Protein 4YTK (pdb70)

GO terms:
  GO:0070990 snRNP binding (F, IDA)
  GO:0033553 rDNA heterochromatin (C, IDA)
  GO:0000785 chromatin (C, IDA)
  GO:0005634 nucleus (C, IDA)
  GO:0000993 RNA polymerase II complex binding (F, IDA)
  GO:0001042 RNA polymerase I core binding (F, IDA)
  GO:0001179 RNA polymerase I general transcription initiation factor binding (F, IDA)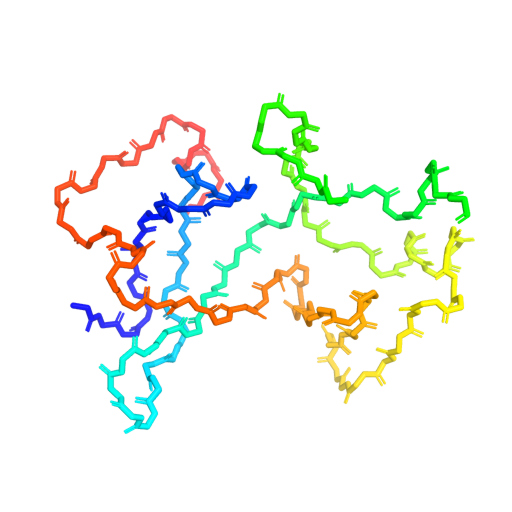
  GO:0003677 DNA binding (F, IDA)
  GO:0003727 single-stranded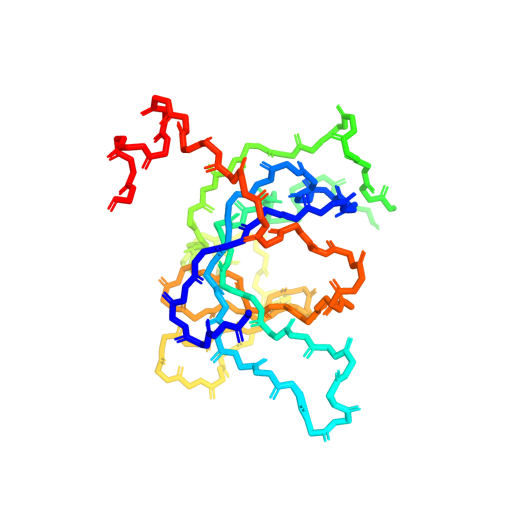 RNA binding (F, IDA)
  GO:0030619 U1 snRNA binding (F, IDA)
  GO:0030620 U2 snRNA binding (F, IDA)
  GO:0030621 U4 snRNA binding (F, IDA)
  GO:0030623 U5 snRNA binding (F, IDA)
  GO:0017070 U6 snRNA binding (F, IDA)
  GO:0010508 positive regulation of autophagy (P, IDA)
  GO:0042393 histone binding (F, IDA)
  GO:0044877 protein-containing complex binding (F, IDA)
  GO:0032968 positive regulation of transcription elongation by RNA polymerase II (P, IDA)
  GO:0006338 chromatin remodeling (P, IDA)
  GO:0000245 spliceosomal complex assembly (P, IDA)

Secondary structure (DSSP, 8-state):
--TT-EEEE-SSTTTT-EEEEEEE-TTSSEEEEEE-----TTTT-----GGGPPPP----HHHHHHHHGGGEEEEETTEEEETTEEEETTEEEEEEEGGGEE-SS----HHHHHH-

Nearest PDB structures (foldseek):
  4ytk-assembly1_A  TM=1.009E+00  e=1.361E-23  Saccharomyces cerevisiae S288C
  5xon-assembly1_W  TM=9.912E-01  e=1.972E-14  Komagataella phaffii GS115
  7xn7-assembly1_W  TM=9.409E-01  e=2.805E-11  Komagataella phaffii
  8p4f-assembly1_Z  TM=8.387E-01  e=6.048E-09  Homo sapiens
  8p4c-assembly1_Z  TM=7.667E-01  e=2.674E-08  Homo sapiens

B-factor: mean 15.87, std 7.78, range [6.7, 47.3]

Sequence (116 aa):
LEEGSYVRIKRGIYKGDLAMMVDQISSENNNLEVMLKIVPRLDYGKFDERPTFAHRAPPQLFNPTMALRLDQANLYKRDDRHFTYKNEDYIDGYLYKSFRIQHVETKNIIQPTVEELARF

Foldseek 3Di:
DDAQDWWAFCDFLRHRPIWGFHDQDPVNFKTWTWGQDFDDLCVPPVRDGNVRTHDGHFDDVVVNCVRPVVQWDDDDVQWIQGVNFIHRVRITTDMDTPVRIGDPDDDQDPVRVVPD

InterPro domains:
  IPR005100 NGN do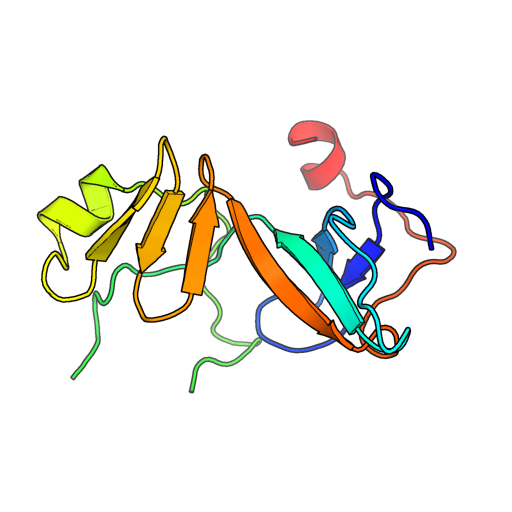main [PF03439] (287-371)
  IPR005824 KOW [SM00739] (381-408)
  IPR005824 KOW [SM00739] (533-560)
  IPR005824 KOW [SM00739] (583-610)
  IPR005824 KOW [SM00739] (798-825)
  IPR006645 NusG-like, N-terminal [SM00738] (284-375)
  IPR008991 Translation protein SH3-like domain superfamily [SSF50104] (521-583)
  IPR008991 Translation protein SH3-like domain superfamily [SSF50104] (574-634)
  IPR014722 Large ribosomal subunit protein uL2, domain 2 [G3DSA:2.30.30.30] (534-583)
  IPR014722 Large ribosomal subunit protein uL2, domain 2 [G3DSA:2.30.30.30] (584-632)
  IPR014722 Large ribosomal subunit protein uL2, domain 2 [G3DSA:2.30.30.30] (787-850)
  IPR017071 Transcription elongation factor Spt5, eukaryote [PIRSF036945] (28-1062)
  IPR022581 Spt5 transcription elongation factor, N-terminal [PF11942] (180-280)
  IPR024945 Spt5 C-terminal domain [SM01104] (902-1033)
  IPR036735 NusG, N-terminal domain superfamily [G3DSA:3.30.70.940] (266-373)
  IPR039385 NGN domain, eukaryotic [cd09888] (287-373)
  IPR039659 Transcription elongation factor SPT5 [PTHR11125] (122-1061)
  IPR041973 Spt5, KOW domain repeat 1 [PF23042] (382-508)
  IPR041973 Spt5, KOW domain repeat 1 [cd06081] (385-422)
  IPR041975 Spt5, KOW domain repeat 2 [PF23284] (536-582)

Structure (mmCIF, N/CA/C/O backbone):
data_4YTK
#
_entry.id   4YTK
#
_cell.length_a   42.693
_cell.length_b   44.394
_cell.length_c   64.071
_cell.angle_alpha   90.00
_cell.angle_beta   90.00
_cell.angle_gamma   90.00
#
_symmetry.space_group_name_H-M   'P 21 21 21'
#
loop_
_entity.id
_entity.type
_entity.pdbx_description
1 polymer 'Transcription elongation factor SPT5'
2 water water
#
loop_
_atom_site.group_PDB
_atom_site.id
_atom_site.type_symbol
_atom_site.label_atom_id
_atom_site.label_alt_id
_atom_site.label_comp_id
_atom_site.label_asym_id
_atom_site.label_entity_id
_atom_site.label_seq_id
_atom_site.pdbx_PDB_ins_code
_atom_site.Cartn_x
_atom_site.Cartn_y
_atom_site.Cartn_z
_atom_site.occupancy
_atom_site.B_iso_or_equiv
_atom_site.auth_seq_id
_atom_site.auth_comp_id
_atom_site.auth_asym_id
_atom_site.auth_atom_id
_atom_site.pdbx_PDB_model_num
ATOM 1 N N . LEU A 1 1 ? 8.724 10.351 -9.349 1.00 25.72 382 LEU A N 1
ATOM 2 C CA . LEU A 1 1 ? 8.592 10.372 -7.906 1.00 24.39 382 LEU A CA 1
ATOM 3 C C . LEU A 1 1 ? 9.797 9.659 -7.311 1.00 23.37 382 LEU A C 1
ATOM 4 O O . LEU A 1 1 ? 9.959 8.450 -7.462 1.00 24.08 382 LEU A O 1
ATOM 9 N N . GLU A 1 2 ? 10.660 10.416 -6.650 1.00 21.68 383 GLU A N 1
ATOM 10 C CA . GLU A 1 2 ? 11.855 9.829 -6.068 1.00 19.68 383 GLU A CA 1
ATOM 11 C C . GLU A 1 2 ? 12.047 10.367 -4.675 1.00 15.31 383 GLU A C 1
ATOM 12 O O . GLU A 1 2 ? 11.782 11.524 -4.392 1.00 13.93 383 GLU A O 1
ATOM 14 N N . GLU A 1 3 ? 12.516 9.496 -3.803 1.00 14.34 384 GLU A N 1
ATOM 15 C CA . GLU A 1 3 ? 12.787 9.881 -2.443 1.00 13.58 384 GLU A CA 1
ATOM 16 C C . GLU A 1 3 ? 13.855 10.995 -2.395 1.00 12.67 384 GLU A C 1
ATOM 17 O O . GLU A 1 3 ? 14.885 10.922 -3.066 1.00 15.05 384 GLU A O 1
ATOM 23 N N . GLY A 1 4 ? 13.573 12.039 -1.631 1.00 11.25 385 GLY A N 1
ATOM 24 C CA . GLY A 1 4 ? 14.434 13.197 -1.535 1.00 11.70 385 GLY A CA 1
ATOM 25 C C . GLY A 1 4 ? 14.001 14.369 -2.394 1.00 12.15 385 GLY A C 1
ATOM 26 O O . GLY A 1 4 ? 14.481 15.484 -2.196 1.00 13.74 385 GLY A O 1
ATOM 27 N N . SER A 1 5 ? 13.097 14.123 -3.343 1.00 12.08 386 SER A N 1
ATOM 28 C CA . SER A 1 5 ? 12.594 15.164 -4.234 1.00 12.66 386 SER A CA 1
ATOM 29 C C . SER A 1 5 ? 11.397 15.870 -3.617 1.00 11.33 386 SER A C 1
ATOM 30 O O . SER A 1 5 ? 10.820 15.399 -2.644 1.00 11.29 386 SER A O 1
ATOM 33 N N . TYR A 1 6 ? 11.031 17.001 -4.200 1.00 11.73 387 TYR A N 1
ATOM 34 C CA . TYR A 1 6 ? 9.876 17.766 -3.758 1.00 12.14 387 TYR A CA 1
ATOM 35 C C . TYR A 1 6 ? 8.636 17.480 -4.584 1.00 11.69 387 TYR A C 1
ATOM 36 O O . TYR A 1 6 ? 8.706 17.243 -5.796 1.00 13.36 387 TYR A O 1
ATOM 45 N N . VAL A 1 7 ? 7.496 17.526 -3.912 1.00 9.79 388 VAL A N 1
ATOM 46 C CA . VAL A 1 7 ? 6.199 17.422 -4.549 1.00 8.90 388 VAL A CA 1
ATOM 47 C C . VAL A 1 7 ? 5.301 18.491 -3.907 1.00 7.77 388 VAL A C 1
ATOM 48 O O . VAL A 1 7 ? 5.667 19.093 -2.886 1.00 8.50 388 VAL A O 1
ATOM 52 N N . ARG A 1 8 ? 4.143 18.739 -4.513 1.00 7.71 389 ARG A N 1
ATOM 53 C CA . ARG A 1 8 ? 3.137 19.616 -3.910 1.00 8.67 389 ARG A CA 1
ATOM 54 C C . ARG A 1 8 ? 1.912 18.791 -3.509 1.00 8.70 389 ARG A C 1
ATOM 55 O O . ARG A 1 8 ? 1.404 17.998 -4.294 1.00 11.33 389 ARG A O 1
ATOM 63 N N . ILE A 1 9 ? 1.447 18.990 -2.278 1.00 8.04 390 ILE A N 1
ATOM 64 C CA . ILE A 1 9 ? 0.291 18.249 -1.760 1.00 7.84 390 ILE A CA 1
ATOM 65 C C . ILE A 1 9 ? -0.999 18.788 -2.385 1.00 8.40 390 ILE A C 1
ATOM 66 O O . ILE A 1 9 ? -1.144 20.006 -2.564 1.00 9.01 390 ILE A O 1
ATOM 71 N N . LYS A 1 10 ? -1.913 17.875 -2.723 1.00 9.27 391 LYS A N 1
ATOM 72 C CA . LYS A 1 10 ? -3.144 18.222 -3.431 1.00 9.99 391 LYS A CA 1
ATOM 73 C C . LYS A 1 10 ? -4.425 18.179 -2.584 1.00 9.74 391 LYS A C 1
ATOM 74 O O . LYS A 1 10 ? -5.501 18.521 -3.087 1.00 9.72 391 LYS A O 1
ATOM 80 N N . ARG A 1 11 ? -4.338 17.751 -1.324 1.00 9.71 392 ARG A N 1
ATO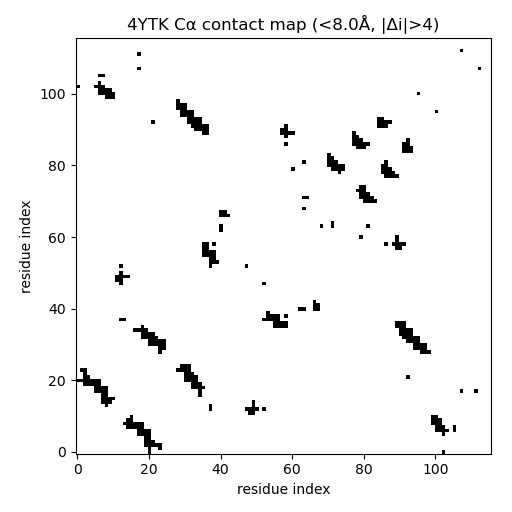M 81 C CA . ARG A 1 11 ? -5.525 17.558 -0.475 1.00 10.04 392 ARG A CA 1
ATOM 82 C C . ARG A 1 11 ? -5.263 17.969 0.968 1.00 10.39 392 ARG A C 1
ATOM 83 O O . ARG A 1 11 ? -4.137 17.870 1.450 1.00 10.95 392 ARG A O 1
ATOM 91 N N . GLY A 1 12 ? -6.315 18.373 1.675 1.00 11.58 393 GLY A N 1
ATOM 92 C CA . GLY A 1 12 ? -6.229 18.565 3.115 1.00 12.10 393 GLY A CA 1
ATOM 93 C C . GLY A 1 12 ? -5.694 19.922 3.524 1.00 11.62 393 GLY A C 1
ATOM 94 O O . GLY A 1 12 ? -5.556 20.815 2.698 1.00 11.43 393 GLY A O 1
ATOM 95 N N . ILE A 1 13 ? -5.397 20.093 4.808 1.00 11.55 394 ILE A N 1
ATOM 96 C CA . ILE A 1 13 ? -4.892 21.381 5.266 1.00 11.94 394 ILE A CA 1
ATOM 97 C C . ILE A 1 13 ? -3.544 21.719 4.661 1.00 10.36 394 ILE A C 1
ATOM 98 O O . ILE A 1 13 ? -3.147 22.874 4.659 1.00 11.49 394 ILE A O 1
ATOM 103 N N . TYR A 1 14 ? -2.839 20.709 4.152 1.00 8.63 395 TYR A N 1
ATOM 104 C CA . TYR A 1 14 ? -1.527 20.955 3.553 1.00 7.96 395 TYR A CA 1
ATOM 105 C C . TYR A 1 14 ? -1.621 21.134 2.036 1.00 7.45 395 TYR A C 1
ATOM 106 O O . TYR A 1 14 ? -0.611 21.192 1.351 1.00 7.94 395 TYR A O 1
ATOM 115 N N . LYS A 1 15 ? -2.843 21.242 1.521 1.00 7.98 396 LYS A N 1
ATOM 116 C CA . LYS A 1 15 ? -3.037 21.442 0.089 1.00 8.30 396 LYS A CA 1
ATOM 117 C C . LYS A 1 15 ? -2.257 22.651 -0.407 1.00 8.64 396 LYS A C 1
ATOM 118 O O . LYS A 1 15 ? -2.341 23.742 0.169 1.00 9.59 396 LYS A O 1
ATOM 124 N N . GLY A 1 16 ? -1.494 22.446 -1.476 1.00 9.00 397 GLY A N 1
ATOM 125 C CA . GLY A 1 16 ? -0.679 23.502 -2.039 1.00 9.76 397 GLY A CA 1
ATOM 126 C C . GLY A 1 16 ? 0.710 23.608 -1.445 1.00 9.57 397 GLY A C 1
ATOM 127 O O . GLY A 1 16 ? 1.549 24.316 -1.999 1.00 10.95 397 GLY A O 1
ATOM 128 N N . ASP A 1 17 ? 0.968 22.923 -0.333 1.00 8.32 398 ASP A N 1
ATOM 129 C CA . ASP A 1 17 ? 2.266 23.039 0.319 1.00 7.95 398 ASP A CA 1
ATOM 130 C C . ASP A 1 17 ? 3.304 22.141 -0.346 1.00 7.77 398 ASP A C 1
ATOM 131 O O . ASP A 1 17 ? 2.999 21.043 -0.821 1.00 8.37 398 ASP A O 1
ATOM 136 N N . LEU A 1 18 ? 4.544 22.628 -0.347 1.00 7.90 399 LEU A N 1
ATOM 137 C CA . LEU A 1 18 ? 5.672 21.867 -0.848 1.00 8.36 399 LEU A CA 1
ATOM 138 C C . LEU A 1 18 ? 6.084 20.851 0.213 1.00 9.43 399 LEU A C 1
ATOM 139 O O . LEU A 1 18 ? 6.084 21.143 1.411 1.00 14.20 399 LEU A O 1
ATOM 144 N N . ALA A 1 19 ? 6.421 19.645 -0.218 1.00 7.84 400 ALA A N 1
ATOM 145 C CA . ALA A 1 19 ? 6.821 18.617 0.745 1.00 8.85 400 ALA A CA 1
ATOM 146 C C . ALA A 1 19 ? 7.932 17.784 0.146 1.00 8.40 400 ALA A C 1
ATOM 147 O O . ALA A 1 19 ? 7.981 17.598 -1.065 1.00 10.50 400 ALA A O 1
ATOM 149 N N . MET A 1 20 ? 8.824 17.299 0.998 1.00 8.44 401 MET A N 1
ATOM 150 C CA A MET A 1 20 ? 9.852 16.307 0.519 0.28 8.40 401 MET A CA 1
ATOM 151 C CA B MET A 1 20 ? 9.843 16.304 0.504 0.72 8.15 401 MET A CA 1
ATOM 152 C C . MET A 1 20 ? 9.348 14.879 0.585 1.00 7.91 401 MET A C 1
ATOM 153 O O . MET A 1 20 ? 8.820 14.431 1.602 1.00 8.40 401 MET A O 1
ATOM 162 N N . VAL A 1 21 ? 9.572 14.134 -0.495 1.00 8.10 402 VAL A N 1
ATOM 163 C CA . VAL A 1 21 ? 9.255 12.706 -0.473 1.00 8.59 402 VAL A CA 1
ATOM 164 C C . VAL A 1 21 ? 10.246 11.960 0.407 1.00 8.29 402 VAL A C 1
ATOM 165 O O . VAL A 1 21 ? 11.429 11.870 0.069 1.00 11.04 402 VAL A O 1
ATOM 169 N N . ASP A 1 22 ? 9.768 11.425 1.533 1.00 7.75 403 ASP A N 1
ATOM 170 C CA . ASP A 1 22 ? 10.650 10.668 2.418 1.00 8.05 403 ASP A CA 1
ATOM 171 C C . ASP A 1 22 ? 10.747 9.192 2.045 1.00 8.00 403 ASP A C 1
ATOM 172 O O . ASP A 1 22 ? 11.843 8.627 2.047 1.00 9.31 403 ASP A O 1
ATOM 177 N N . GLN A 1 23 ? 9.616 8.560 1.752 1.00 8.79 404 GLN A N 1
ATOM 178 C CA . GLN A 1 23 ? 9.610 7.127 1.541 1.00 9.85 404 GLN A CA 1
ATOM 179 C C . GLN A 1 23 ? 8.406 6.706 0.733 1.00 10.14 404 GLN A C 1
ATOM 180 O O . GLN A 1 23 ? 7.268 6.986 1.103 1.00 11.87 404 GLN A O 1
ATOM 186 N N . ILE A 1 24 ? 8.650 5.994 -0.357 1.00 10.14 405 ILE A N 1
ATOM 187 C CA . ILE A 1 24 ? 7.579 5.412 -1.135 1.00 11.06 405 ILE A CA 1
ATOM 188 C C . ILE A 1 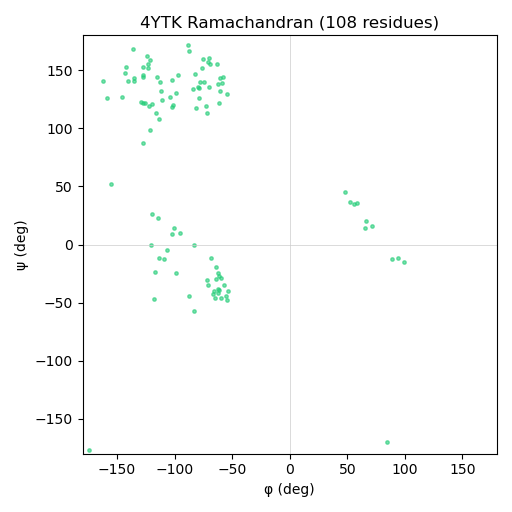24 ? 7.183 4.099 -0.472 1.00 11.75 405 ILE A C 1
ATOM 189 O O . ILE A 1 24 ? 8.042 3.290 -0.129 1.00 13.96 405 ILE A O 1
ATOM 194 N N A SER A 1 25 ? 5.884 3.908 -0.272 0.67 11.40 406 SER A N 1
ATOM 195 N N B SER A 1 25 ? 5.896 3.860 -0.258 0.33 12.45 406 SER A N 1
ATOM 196 C CA A SER A 1 25 ? 5.353 2.776 0.482 0.67 13.59 406 SER A CA 1
ATOM 197 C CA B SER A 1 25 ? 5.511 2.706 0.530 0.33 14.11 406 SER A CA 1
ATOM 198 C C A SER A 1 25 ? 5.568 1.447 -0.218 0.67 14.27 406 SER A C 1
ATOM 199 C C B SER A 1 25 ? 5.807 1.426 -0.188 0.33 15.52 406 SER A C 1
ATOM 200 O O A SER A 1 25 ? 5.737 1.400 -1.440 0.67 12.26 406 SER A O 1
ATOM 201 O O B SER A 1 25 ? 5.765 1.391 -1.413 0.33 15.17 406 SER A O 1
ATOM 206 N N . GLU A 1 26 ? 5.531 0.375 0.575 1.00 17.02 407 GLU A N 1
ATOM 207 C CA . GLU A 1 26 ? 5.689 -0.992 0.090 1.00 17.26 407 GLU A CA 1
ATOM 208 C C . GLU A 1 26 ? 4.618 -1.342 -0.934 1.00 15.59 407 GLU A C 1
ATOM 209 O O . GLU A 1 26 ? 4.866 -2.103 -1.884 1.00 15.52 407 GLU A O 1
ATOM 211 N N . ASN A 1 27 ? 3.419 -0.800 -0.735 1.00 15.21 408 ASN A N 1
ATOM 212 C CA . ASN A 1 27 ? 2.312 -1.110 -1.631 1.00 15.64 408 ASN A CA 1
ATOM 213 C C . ASN A 1 27 ? 2.307 -0.256 -2.885 1.00 15.48 408 ASN A C 1
ATOM 214 O O . ASN A 1 27 ? 1.439 -0.406 -3.739 1.00 17.46 408 ASN A O 1
ATOM 219 N N . ASN A 1 28 ? 3.292 0.639 -2.955 1.00 13.99 409 ASN A N 1
ATOM 220 C CA A ASN A 1 28 ? 3.549 1.477 -4.124 0.66 16.20 409 ASN A CA 1
ATOM 221 C CA B ASN A 1 28 ? 3.649 1.477 -4.124 0.34 16.29 409 ASN A CA 1
ATOM 222 C C . ASN A 1 28 ? 2.440 2.520 -4.398 1.00 16.73 409 ASN A C 1
ATOM 223 O O . ASN A 1 28 ? 2.436 3.129 -5.470 1.00 19.04 409 ASN A O 1
ATOM 232 N N . LEU A 1 29 ? 1.524 2.730 -3.435 1.00 15.13 410 LEU A N 1
ATOM 233 C CA . LEU A 1 29 ? 0.420 3.659 -3.618 1.00 15.93 410 LEU A CA 1
ATOM 234 C C . LEU A 1 29 ? 0.486 4.876 -2.704 1.00 15.13 410 LEU A C 1
ATOM 235 O O . LEU A 1 29 ? -0.276 5.823 -2.890 1.00 15.43 410 LEU A O 1
ATOM 240 N N . GLU A 1 30 ? 1.370 4.827 -1.707 1.00 15.21 411 GLU A N 1
ATOM 241 C CA . GLU A 1 30 ? 1.490 5.907 -0.724 1.00 14.92 411 GLU A CA 1
ATOM 242 C C . GLU A 1 30 ? 2.902 6.439 -0.680 1.00 13.14 411 GLU A C 1
ATOM 243 O O . GLU A 1 30 ? 3.877 5.773 -1.072 1.00 13.58 411 GLU A O 1
ATOM 249 N N . VAL A 1 31 ? 3.025 7.583 -0.129 1.00 12.37 412 VAL A N 1
ATOM 250 C CA . VAL A 1 31 ? 4.301 8.226 0.043 1.00 11.54 412 VAL A CA 1
ATOM 251 C C . VAL A 1 31 ? 4.280 9.000 1.341 1.00 8.50 412 VAL A C 1
ATOM 252 O O . VAL A 1 31 ? 3.340 9.748 1.615 1.00 8.32 412 VAL A O 1
ATOM 256 N N . MET A 1 32 ? 5.329 8.690 2.148 1.00 7.59 413 MET A N 1
ATOM 257 C CA . MET A 1 32 ? 5.539 9.396 3.400 1.00 7.32 413 MET A CA 1
ATOM 258 C C . MET A 1 32 ? 6.185 10.721 3.010 1.00 7.00 413 MET A C 1
ATOM 259 O O . MET A 1 32 ? 7.189 10.738 2.291 1.00 7.73 413 MET A O 1
ATOM 264 N N . LEU A 1 33 ? 5.585 11.820 3.459 1.00 6.87 414 LEU A N 1
ATOM 265 C CA . LEU A 1 33 ? 6.042 13.168 3.146 1.00 6.92 414 LEU A CA 1
ATOM 266 C C . LEU A 1 33 ? 6.527 13.910 4.383 1.00 6.97 414 LEU A C 1
ATOM 267 O O . LEU A 1 33 ? 5.960 13.777 5.471 1.00 7.61 414 LEU A O 1
ATOM 272 N N . LYS A 1 34 ? 7.559 14.717 4.183 1.00 6.70 415 LYS A N 1
ATOM 273 C CA . LYS A 1 34 ? 8.120 15.580 5.209 1.00 6.71 415 LYS A CA 1
ATOM 274 C C . LYS A 1 34 ? 7.589 16.985 4.941 1.00 6.74 415 LYS A C 1
ATOM 275 O O . LYS A 1 34 ? 7.824 17.550 3.869 1.00 7.36 415 LYS A O 1
ATOM 281 N N . ILE A 1 35 ? 6.882 17.536 5.922 1.00 7.24 416 ILE A N 1
ATOM 282 C CA . ILE A 1 35 ? 6.038 18.711 5.732 1.00 7.44 416 ILE A CA 1
ATOM 283 C C . ILE A 1 35 ? 6.251 19.705 6.872 1.00 7.24 416 ILE A C 1
ATOM 284 O O . ILE A 1 35 ? 6.391 19.309 8.026 1.00 7.54 416 ILE A O 1
ATOM 289 N N . VAL A 1 36 ? 6.267 20.999 6.559 1.00 7.07 417 VAL A N 1
ATOM 290 C CA . VAL A 1 36 ? 6.245 22.018 7.604 1.00 7.59 417 VAL A CA 1
ATOM 291 C C . VAL A 1 36 ? 4.839 22.061 8.216 1.00 7.28 417 VAL A C 1
ATOM 292 O O . VAL A 1 36 ? 3.859 22.317 7.524 1.00 7.68 417 VAL A O 1
ATOM 296 N N . PRO A 1 37 ? 4.724 21.789 9.520 1.00 7.46 418 PRO A N 1
ATOM 297 C CA . PRO A 1 37 ? 3.392 21.654 10.118 1.00 8.25 418 PRO A CA 1
ATOM 298 C C . PRO A 1 37 ? 2.587 22.942 10.225 1.00 7.61 418 PRO A C 1
ATOM 299 O O . PRO A 1 37 ? 3.137 24.047 10.217 1.00 8.58 418 PRO A O 1
ATOM 303 N N . ARG A 1 38 ? 1.279 22.768 10.376 1.00 7.98 419 ARG A N 1
ATOM 304 C CA . ARG A 1 38 ? 0.339 23.862 10.601 1.00 8.91 419 ARG A CA 1
ATOM 305 C C . ARG A 1 38 ? -0.479 23.509 11.848 1.00 9.88 419 ARG A C 1
ATOM 306 O O . ARG A 1 38 ? -1.546 22.917 11.744 1.00 12.19 419 ARG A O 1
ATOM 314 N N . LEU A 1 39 ? 0.036 23.877 13.020 1.00 10.39 420 LEU A N 1
ATOM 315 C CA . LEU A 1 39 ? -0.485 23.425 14.315 1.00 11.65 420 LEU A CA 1
ATOM 316 C C . LEU A 1 39 ? -0.917 24.553 15.224 1.00 12.02 420 LEU A C 1
ATOM 317 O O . LEU A 1 39 ? -0.430 25.669 15.102 1.00 13.86 420 LEU A O 1
ATOM 322 N N . ASP A 1 40 ? -1.771 24.213 16.191 1.00 11.87 421 ASP A N 1
ATOM 323 C CA . ASP A 1 40 ? -2.206 25.137 17.242 1.00 12.54 421 ASP A CA 1
ATOM 324 C C . ASP A 1 40 ? -1.888 24.699 18.678 1.00 13.98 421 ASP A C 1
ATOM 325 O O . ASP A 1 40 ? -2.236 25.404 19.632 1.00 15.38 421 ASP A O 1
ATOM 330 N N . TYR A 1 41 ? -1.265 23.538 18.835 1.00 13.82 422 TYR A N 1
ATOM 331 C CA . TYR A 1 41 ? -0.95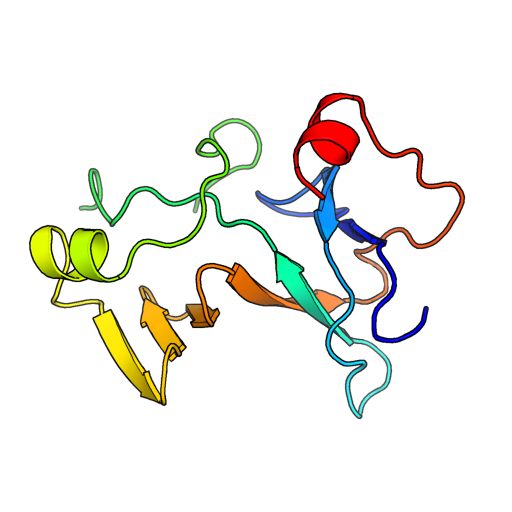6 22.999 20.163 1.00 13.71 422 TYR A CA 1
ATOM 332 C C . TYR A 1 41 ? -2.185 22.853 21.055 1.00 14.15 422 TYR A C 1
ATOM 333 O O . TYR A 1 41 ? -2.114 23.041 22.266 1.00 14.48 422 TYR A O 1
ATOM 342 N N . GLY A 1 42 ? -3.310 22.508 20.435 1.00 14.98 423 GLY A N 1
ATOM 343 C CA . GLY A 1 42 ? -4.542 22.222 21.150 1.00 16.70 423 GLY A CA 1
ATOM 344 C C . GLY A 1 42 ? -5.209 23.435 21.767 1.00 17.67 423 GLY A C 1
ATOM 345 O O . GLY A 1 42 ? -6.096 23.297 22.606 1.00 18.79 423 GLY A O 1
ATOM 346 N N . LYS A 1 43 ? -4.797 24.620 21.327 1.00 18.48 424 LYS A N 1
ATOM 347 C CA . LYS A 1 43 ? -5.166 25.881 21.966 1.00 21.13 424 LYS A CA 1
ATOM 348 C C . LYS A 1 43 ? -6.659 26.106 22.164 1.00 23.50 424 LYS A C 1
ATOM 349 O O . LYS A 1 43 ? -7.075 26.625 23.197 1.00 24.92 424 LYS A O 1
ATOM 355 N N . PHE A 1 44 ? -7.470 25.728 21.186 1.00 24.53 425 PHE A N 1
ATOM 356 C CA . PHE A 1 44 ? -8.907 25.967 21.304 1.00 26.10 425 PHE A CA 1
ATOM 357 C C . PHE A 1 44 ? -9.748 24.688 21.271 1.00 27.46 425 PHE A C 1
ATOM 358 O O . PHE A 1 44 ? -10.922 24.714 20.901 1.00 28.54 425 PHE A O 1
ATOM 366 N N . ASP A 1 45 ? -9.150 23.574 21.679 1.00 28.12 426 ASP A N 1
ATOM 367 C CA . ASP A 1 45 ? -9.858 22.299 21.684 1.00 29.54 426 ASP A CA 1
ATOM 368 C C . ASP A 1 45 ? -10.836 22.187 22.849 1.00 30.07 426 ASP A C 1
ATOM 369 O O . ASP A 1 45 ? -10.640 22.800 23.897 1.00 29.44 426 ASP A O 1
ATOM 374 N N . GLU A 1 46 ? -11.888 21.398 22.653 1.00 31.29 427 GLU A N 1
ATOM 375 C CA . GLU A 1 46 ? -12.899 21.179 23.682 1.00 33.22 427 GLU A CA 1
ATOM 376 C C . GLU A 1 46 ? -12.970 19.712 24.095 1.00 33.77 427 GLU A C 1
ATOM 377 O O . GLU A 1 46 ? -13.175 18.830 23.260 1.00 34.17 427 GLU A O 1
ATOM 383 N N . ARG A 1 58 ? -12.843 18.658 12.851 1.00 26.32 439 ARG A N 1
ATOM 384 C CA . ARG A 1 58 ? -12.124 18.503 11.596 1.00 26.08 439 ARG A CA 1
ATOM 385 C C . ARG A 1 58 ? -11.594 19.844 11.107 1.00 25.27 439 ARG A C 1
ATOM 386 O O . ARG A 1 58 ? -12.365 20.749 10.826 1.00 24.85 439 ARG A O 1
ATOM 388 N N . PRO A 1 59 ? -10.276 19.995 11.004 1.00 25.05 440 PRO A N 1
ATOM 389 C CA . PRO A 1 59 ? -9.783 21.254 10.454 1.00 24.57 440 PRO A CA 1
ATOM 390 C C . PRO A 1 59 ? -10.095 21.301 8.974 1.00 23.31 440 PRO A C 1
ATOM 391 O O . PRO A 1 59 ? -10.281 20.271 8.328 1.00 24.28 440 PRO A O 1
ATOM 395 N N . THR A 1 60 ? -10.158 22.509 8.452 1.00 21.08 441 THR A N 1
ATOM 396 C CA . THR A 1 60 ? -10.394 22.686 7.043 1.00 19.09 441 THR A CA 1
ATOM 397 C C . THR A 1 60 ? -9.268 23.504 6.424 1.00 16.51 441 THR A C 1
ATOM 398 O O . THR A 1 60 ? -8.579 24.284 7.091 1.00 15.93 441 THR A O 1
ATOM 402 N N . PHE A 1 61 ? -9.086 23.309 5.137 1.00 16.27 442 PHE A N 1
ATOM 403 C CA . PHE A 1 61 ? -8.123 24.080 4.396 1.00 16.05 442 PHE A CA 1
ATOM 404 C C . PHE A 1 61 ? -8.383 25.589 4.538 1.00 14.92 442 PHE A C 1
ATOM 405 O O . PHE A 1 61 ? -7.449 26.364 4.735 1.00 14.81 442 PHE A O 1
ATOM 413 N N . ALA A 1 62 ? -9.649 25.996 4.436 1.00 14.66 443 ALA A N 1
ATOM 414 C CA . ALA A 1 62 ? -9.987 27.415 4.496 1.00 14.82 443 ALA A CA 1
ATOM 415 C C . ALA A 1 62 ? -9.608 28.076 5.825 1.00 14.40 443 ALA A C 1
ATOM 416 O O . ALA A 1 62 ? -9.363 29.280 5.872 1.00 15.34 443 ALA A O 1
ATOM 418 N N . HIS A 1 63 ? -9.574 27.289 6.895 1.00 12.65 444 HIS A N 1
ATOM 419 C CA . HIS A 1 63 ? -9.324 27.806 8.237 1.00 12.30 444 HIS A CA 1
ATOM 420 C C . HIS A 1 63 ? -8.016 27.304 8.832 1.00 10.91 444 HIS A C 1
ATOM 421 O O . HIS A 1 63 ? -7.856 27.291 10.049 1.00 11.46 444 HIS A O 1
ATOM 428 N N . ARG A 1 64 ? -7.078 26.901 7.982 1.00 10.35 445 ARG A N 1
ATOM 429 C CA . ARG A 1 64 ? -5.832 26.314 8.458 1.00 10.35 445 ARG A CA 1
ATOM 430 C C . ARG A 1 64 ? -4.921 27.320 9.162 1.00 10.23 445 ARG A C 1
ATOM 431 O O . ARG A 1 64 ? -4.986 28.531 8.936 1.00 10.28 445 ARG A O 1
ATOM 439 N N . ALA A 1 65 ? -4.072 26.780 10.028 1.00 10.81 446 ALA A N 1
ATOM 440 C CA . ALA A 1 65 ? -3.063 27.545 10.745 1.00 11.34 446 ALA A CA 1
ATOM 441 C C . ALA A 1 65 ? -1.891 27.903 9.833 1.00 10.70 446 ALA A C 1
ATOM 442 O O . ALA A 1 65 ? -1.663 27.249 8.811 1.00 10.77 446 ALA A O 1
ATOM 444 N N . PRO A 1 66 ? -1.121 28.931 10.212 1.00 11.29 447 PRO A N 1
ATOM 445 C CA . PRO A 1 66 ? 0.132 29.206 9.506 1.00 11.39 447 PRO A CA 1
ATOM 446 C C . PRO A 1 66 ? 1.133 28.065 9.650 1.00 10.15 447 PRO A C 1
ATOM 447 O O . PRO A 1 66 ? 1.089 27.299 10.609 1.00 10.17 447 PRO A O 1
ATOM 451 N N . PRO A 1 67 ? 2.041 27.962 8.690 1.00 10.51 448 PRO A N 1
ATOM 452 C CA . PRO A 1 67 ? 3.078 26.932 8.751 1.00 9.81 448 PRO A CA 1
ATOM 453 C C . PRO A 1 67 ? 4.206 27.341 9.701 1.00 9.73 448 PRO A C 1
ATOM 454 O O . PRO A 1 67 ? 4.671 28.481 9.673 1.00 11.51 448 PRO A O 1
ATOM 458 N N . GLN A 1 68 ? 4.643 26.408 10.539 1.00 8.99 449 GLN A N 1
ATOM 459 C CA . GLN A 1 68 ? 5.760 26.678 11.432 1.00 10.00 449 GLN A CA 1
ATOM 460 C C . GLN A 1 68 ? 6.270 25.326 11.908 1.00 8.94 449 GLN A C 1
ATOM 461 O O . GLN A 1 68 ? 5.478 24.422 12.153 1.00 8.98 449 GLN A O 1
ATOM 467 N N . LEU A 1 69 ? 7.587 25.182 12.019 1.00 8.41 450 LEU A N 1
ATOM 468 C CA . LEU A 1 69 ? 8.154 23.918 12.470 1.00 8.69 450 LEU A CA 1
ATOM 469 C C . LEU A 1 69 ? 7.602 23.548 13.844 1.00 8.41 450 LEU A C 1
ATOM 470 O O . LEU A 1 69 ? 7.356 24.410 14.679 1.00 8.91 450 LEU A O 1
ATOM 475 N N . PHE A 1 70 ? 7.407 22.253 14.053 1.00 8.72 451 PHE A N 1
ATOM 476 C CA . PHE A 1 70 ? 6.916 21.751 15.323 1.00 8.89 451 PHE A CA 1
ATOM 477 C C . PHE A 1 70 ? 7.934 22.109 16.409 1.00 8.82 451 PHE A C 1
ATOM 478 O O . PHE A 1 70 ? 9.150 21.994 16.203 1.00 9.74 451 PHE A O 1
ATOM 486 N N . ASN A 1 71 ? 7.418 22.537 17.558 1.00 8.61 452 ASN A N 1
ATOM 487 C CA . ASN A 1 71 ? 8.219 22.960 18.696 1.00 9.20 452 ASN A CA 1
ATOM 488 C C . ASN A 1 71 ? 7.857 22.075 19.893 1.00 9.09 452 ASN A C 1
ATOM 489 O O . ASN A 1 71 ? 6.836 22.295 20.539 1.00 8.66 452 ASN A O 1
ATOM 494 N N . PRO A 1 72 ? 8.673 21.043 20.172 1.00 9.77 453 PRO A N 1
ATOM 495 C CA . PRO A 1 72 ? 8.286 20.105 21.235 1.00 10.30 453 PRO A CA 1
ATOM 496 C C . PRO A 1 72 ? 8.208 20.733 22.621 1.00 9.34 453 PRO A C 1
ATOM 497 O O . PRO A 1 72 ? 7.399 20.269 23.426 1.00 9.58 453 PRO A O 1
ATOM 501 N N . THR A 1 73 ? 9.008 21.763 22.906 1.00 10.07 454 THR A N 1
ATOM 502 C CA . THR A 1 73 ? 8.881 22.409 24.211 1.00 11.39 454 THR A CA 1
ATOM 503 C C . THR A 1 73 ? 7.612 23.228 24.336 1.00 11.26 454 THR A C 1
ATOM 504 O O . THR A 1 73 ? 7.067 23.358 25.428 1.00 12.46 454 THR A O 1
ATOM 508 N N . MET A 1 74 ? 7.143 23.776 23.217 1.00 11.34 455 MET A N 1
ATOM 509 C CA . MET A 1 74 ? 5.870 24.463 23.202 1.00 12.00 455 MET A CA 1
ATOM 510 C C . MET A 1 74 ? 4.732 23.462 23.457 1.00 11.47 455 MET A C 1
ATOM 511 O O . MET A 1 74 ? 3.807 23.735 24.221 1.00 12.43 455 MET A O 1
ATOM 516 N N . ALA A 1 75 ? 4.814 22.293 22.820 1.00 10.48 456 ALA A N 1
ATOM 517 C CA . ALA A 1 75 ? 3.847 21.222 23.069 1.00 10.17 456 ALA A CA 1
ATOM 518 C C . ALA A 1 75 ? 3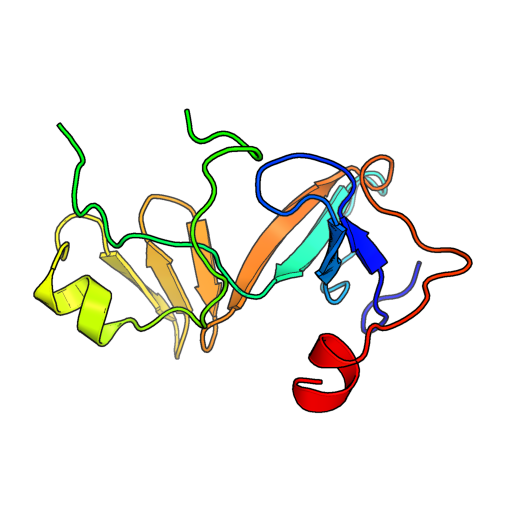.894 20.749 24.526 1.00 9.94 456 ALA A C 1
ATOM 519 O O . ALA A 1 75 ? 2.857 20.506 25.144 1.00 10.72 456 ALA A O 1
ATOM 521 N N . LEU A 1 76 ? 5.102 20.627 25.067 1.00 10.29 457 LEU A N 1
ATOM 522 C CA . LEU A 1 76 ? 5.276 20.229 26.461 1.00 11.01 457 LEU A CA 1
ATOM 523 C C . LEU A 1 76 ? 4.590 21.224 27.390 1.00 11.68 457 LEU A C 1
ATOM 524 O O . LEU A 1 76 ? 3.872 20.849 28.320 1.00 13.48 457 LEU A O 1
ATOM 529 N N . ARG A 1 77 ? 4.817 22.504 27.127 1.00 11.44 458 ARG A N 1
ATOM 530 C CA . ARG A 1 77 ? 4.254 23.557 27.947 1.00 11.39 458 ARG A CA 1
ATOM 531 C C . ARG A 1 77 ? 2.728 23.597 27.873 1.00 12.19 458 ARG A C 1
ATOM 532 O O . ARG A 1 77 ? 2.048 23.691 28.892 1.00 12.93 458 ARG A O 1
ATOM 540 N N . LEU A 1 78 ? 2.193 23.504 26.660 1.00 11.79 459 LEU A N 1
ATOM 541 C CA . LEU A 1 78 ? 0.790 23.821 26.418 1.00 12.70 459 LEU A CA 1
ATOM 542 C C . LEU A 1 78 ? -0.161 22.628 26.344 1.00 12.22 459 LEU A C 1
ATOM 543 O O . LEU A 1 78 ? -1.358 22.785 26.572 1.00 13.09 459 LEU A O 1
ATOM 548 N N . ASP A 1 79 ? 0.354 21.452 25.999 1.00 11.38 460 ASP A N 1
ATOM 549 C CA . ASP A 1 79 ? -0.518 20.303 25.761 1.00 11.60 460 ASP A CA 1
ATOM 550 C C . ASP A 1 79 ? 0.225 18.992 25.983 1.00 10.84 460 ASP A C 1
ATOM 551 O O . ASP A 1 79 ? 0.250 18.120 25.114 1.00 10.64 460 ASP A O 1
ATOM 556 N N . GLN A 1 80 ? 0.869 18.850 27.139 1.00 11.06 461 GLN A N 1
ATOM 557 C CA . GLN A 1 80 ? 1.724 17.717 27.440 1.00 11.30 461 GLN A CA 1
ATOM 558 C C . GLN A 1 80 ? 0.979 16.381 27.373 1.00 10.57 461 GLN A C 1
ATOM 559 O O . GLN A 1 80 ? 1.581 15.354 27.068 1.00 10.97 461 GLN A O 1
ATOM 561 N N . ALA A 1 81 ? -0.333 16.365 27.637 1.00 11.90 462 ALA A N 1
ATOM 562 C CA . ALA A 1 81 ? -1.088 15.114 27.639 1.00 13.73 462 ALA A CA 1
ATOM 563 C C . ALA A 1 81 ? -1.080 14.436 26.277 1.00 13.13 462 ALA A C 1
ATOM 564 O O . ALA A 1 81 ? -1.259 13.224 26.184 1.00 15.00 462 ALA A O 1
ATOM 566 N N . ASN A 1 82 ? -0.876 15.220 25.223 1.00 11.29 463 ASN A N 1
ATOM 567 C CA . ASN A 1 82 ? -0.907 14.696 23.861 1.00 11.39 463 ASN A CA 1
ATOM 568 C C . ASN A 1 82 ? 0.467 14.492 23.245 1.00 10.14 463 ASN A C 1
ATOM 569 O O . ASN A 1 82 ? 0.565 14.200 22.052 1.00 10.32 463 ASN A O 1
ATOM 574 N N . LEU A 1 83 ? 1.512 14.629 24.060 1.00 9.63 464 LEU A N 1
ATOM 575 C CA . LEU A 1 83 ? 2.893 14.598 23.593 1.00 9.35 464 LEU A CA 1
ATOM 576 C C . LEU A 1 83 ? 3.618 13.348 24.069 1.00 9.01 464 LEU A C 1
ATOM 577 O O . LEU A 1 83 ? 3.685 13.095 25.271 1.00 10.45 464 LEU A O 1
ATOM 582 N N . TYR A 1 84 ? 4.179 12.598 23.121 1.00 9.05 465 TYR A N 1
ATOM 583 C CA . TYR A 1 84 ? 4.900 11.353 23.402 1.00 9.52 465 TYR A CA 1
ATOM 584 C C . TYR A 1 84 ? 6.261 11.366 22.730 1.00 9.48 465 TYR A C 1
ATOM 585 O O . TYR A 1 84 ? 6.342 11.521 21.513 1.00 11.35 465 TYR A O 1
ATOM 594 N N . LYS A 1 85 ? 7.331 11.213 23.502 1.00 10.10 466 LYS A N 1
ATOM 595 C CA . LYS A 1 85 ? 8.644 11.079 22.890 1.00 10.85 466 LYS A CA 1
ATOM 596 C C . LYS A 1 85 ? 8.832 9.665 22.363 1.00 10.17 466 LYS A C 1
ATOM 597 O O . LYS A 1 85 ? 8.529 8.689 23.056 1.00 10.74 466 LYS A O 1
ATOM 603 N N . ARG A 1 86 ? 9.349 9.564 21.139 1.00 10.21 467 ARG A N 1
ATOM 604 C CA . ARG A 1 86 ? 9.503 8.281 20.457 1.00 10.84 467 ARG A CA 1
ATOM 605 C C . ARG A 1 86 ? 10.949 7.918 20.148 1.00 12.60 467 ARG A C 1
ATOM 606 O O . ARG A 1 86 ? 11.270 6.744 19.973 1.00 14.26 467 ARG A O 1
ATOM 614 N N . ASP A 1 87 ? 11.813 8.916 20.055 1.00 14.00 468 ASP A N 1
ATOM 615 C CA . ASP A 1 87 ? 13.205 8.694 19.677 1.00 17.00 468 ASP A CA 1
ATOM 616 C C . ASP A 1 87 ? 13.906 10.023 19.816 1.00 17.79 468 ASP A C 1
ATOM 617 O O . ASP A 1 87 ? 13.298 11.001 20.247 1.00 18.07 468 ASP A O 1
ATOM 622 N N . ASP A 1 88 ? 15.183 10.062 19.451 1.00 18.83 469 ASP A N 1
ATOM 623 C CA . ASP A 1 88 ? 15.869 11.325 19.340 1.00 20.06 469 ASP A CA 1
ATOM 624 C C . ASP A 1 88 ? 15.166 12.155 18.265 1.00 19.04 469 ASP A C 1
ATOM 625 O O . ASP A 1 88 ? 15.018 11.740 17.104 1.00 21.00 469 ASP A O 1
ATOM 630 N N . ARG A 1 89 ? 14.721 13.312 18.722 1.00 14.79 470 ARG A N 1
ATOM 631 C CA . ARG A 1 89 ? 14.072 14.354 17.930 1.00 12.69 470 ARG A CA 1
ATOM 632 C C . ARG A 1 89 ? 12.727 13.956 17.343 1.00 10.66 470 ARG A C 1
ATOM 633 O O . ARG A 1 89 ? 12.187 14.655 16.513 1.00 11.22 470 ARG A O 1
ATOM 641 N N . HIS A 1 90 ? 12.164 12.858 17.828 1.00 10.36 471 HIS A N 1
ATOM 642 C CA . HIS A 1 90 ? 10.920 12.325 17.279 1.00 9.84 471 HIS A CA 1
ATOM 643 C C . HIS A 1 90 ? 9.857 12.303 18.361 1.00 8.77 471 HIS A C 1
ATOM 644 O O . HIS A 1 90 ? 10.025 11.660 19.401 1.00 9.56 471 HIS A O 1
ATOM 651 N N . PHE A 1 91 ? 8.769 13.018 18.099 1.00 8.26 472 PHE A N 1
ATOM 652 C CA . PHE A 1 91 ? 7.628 13.074 18.993 1.00 8.76 472 PHE A CA 1
ATOM 653 C C . PHE A 1 91 ? 6.359 12.732 18.247 1.00 8.72 472 PHE A C 1
ATOM 654 O O . PHE A 1 91 ? 6.209 13.072 17.081 1.00 9.99 472 PHE A O 1
ATOM 662 N N . THR A 1 92 ? 5.451 12.051 18.925 1.00 8.19 473 THR A N 1
ATOM 663 C CA . THR A 1 92 ? 4.105 11.881 18.422 1.00 8.54 473 THR A CA 1
ATOM 664 C C . THR A 1 92 ? 3.235 12.867 19.182 1.00 8.76 473 THR A C 1
ATOM 665 O O . THR A 1 92 ? 3.174 12.825 20.407 1.00 10.81 473 THR A O 1
ATOM 669 N N . TYR A 1 93 ? 2.622 13.790 18.458 1.00 8.31 474 TYR A N 1
ATOM 670 C CA . TYR A 1 93 ? 1.819 14.827 19.073 1.00 9.15 474 TYR A CA 1
ATOM 671 C C . TYR A 1 93 ? 0.451 14.809 18.405 1.00 9.19 474 TYR A C 1
ATOM 672 O O . TYR A 1 93 ? 0.354 14.932 17.186 1.00 9.08 474 TYR A O 1
ATOM 681 N N . LYS A 1 94 ? -0.597 14.621 19.199 1.00 9.94 475 LYS A N 1
ATOM 682 C CA . LYS A 1 94 ? -1.945 14.420 18.671 1.00 11.15 475 LYS A CA 1
ATOM 683 C C . LYS A 1 94 ? -1.965 13.378 17.548 1.00 10.69 475 LYS A C 1
ATOM 684 O O . LYS A 1 94 ? -2.570 13.581 16.489 1.00 11.87 475 LYS A O 1
ATOM 690 N N . ASN A 1 95 ? -1.271 12.268 17.784 1.00 9.93 476 ASN A N 1
ATOM 691 C CA . ASN A 1 95 ? -1.317 11.114 16.887 1.00 10.86 476 ASN A CA 1
ATOM 692 C C . ASN A 1 95 ? -0.711 11.361 15.511 1.00 11.85 476 ASN A C 1
ATOM 693 O O . ASN A 1 95 ? -1.012 10.645 14.559 1.00 14.49 476 ASN A O 1
ATOM 698 N N . GLU A 1 96 ? 0.139 12.379 15.406 1.00 10.13 477 GLU A N 1
ATOM 699 C CA . GLU A 1 96 ? 0.951 12.598 14.209 1.00 9.46 477 GLU A CA 1
ATOM 700 C C . GLU A 1 96 ? 2.409 12.626 14.643 1.00 8.74 477 GLU A C 1
ATOM 701 O O . GLU A 1 96 ? 2.726 12.972 15.778 1.00 8.96 477 GLU A O 1
ATOM 707 N N . ASP A 1 97 ? 3.289 12.239 13.722 1.00 8.48 478 ASP A N 1
ATOM 708 C CA . ASP A 1 97 ? 4.721 12.167 13.992 1.00 8.41 478 ASP A CA 1
ATOM 709 C C . ASP A 1 97 ? 5.513 13.374 13.486 1.00 7.99 478 ASP A C 1
ATOM 710 O O . ASP A 1 97 ? 5.356 13.788 12.324 1.00 8.35 478 ASP A O 1
ATOM 715 N N . TYR A 1 98 ? 6.342 13.932 14.370 1.00 7.75 479 TYR A N 1
ATOM 716 C CA . TYR A 1 98 ? 7.167 15.106 14.069 1.00 8.28 479 TYR A CA 1
ATOM 717 C C . TYR A 1 98 ? 8.596 14.757 14.395 1.00 8.30 479 TYR A C 1
ATOM 718 O O . TYR A 1 98 ? 8.893 14.380 15.524 1.00 9.23 479 TYR A O 1
ATOM 727 N N . ILE A 1 99 ? 9.471 14.857 13.396 1.00 8.49 480 ILE A N 1
ATOM 728 C CA . ILE A 1 99 ? 10.879 14.543 13.571 1.00 9.13 480 ILE A CA 1
ATOM 729 C C . ILE A 1 99 ? 11.698 15.771 13.195 1.00 8.86 480 ILE A C 1
ATOM 730 O O . ILE A 1 99 ? 11.604 16.271 12.076 1.00 8.74 480 ILE A O 1
ATOM 735 N N . ASP A 1 100 ? 12.462 16.281 14.159 1.00 9.87 481 ASP A N 1
ATOM 736 C CA . ASP A 1 100 ? 13.259 17.492 13.981 1.00 10.67 481 ASP A CA 1
ATOM 737 C C . ASP A 1 100 ? 12.422 18.659 13.454 1.00 10.11 481 ASP A C 1
ATOM 738 O O . ASP A 1 100 ? 12.894 19.456 12.643 1.00 11.77 481 ASP A O 1
ATOM 743 N N . GLY A 1 101 ? 11.174 18.731 13.920 1.00 9.60 482 GLY A N 1
ATOM 744 C CA . GLY A 1 101 ? 10.284 19.833 13.602 1.00 9.94 482 GLY A CA 1
ATOM 745 C C . GLY A 1 101 ? 9.354 19.630 12.420 1.00 8.83 482 GLY A C 1
ATOM 746 O O . GLY A 1 101 ? 8.457 20.421 12.196 1.00 9.81 482 GLY A O 1
ATOM 747 N N . TYR A 1 102 ? 9.583 18.583 11.641 1.00 7.86 483 TYR A N 1
ATOM 748 C CA . TYR A 1 102 ? 8.755 18.332 10.458 1.00 7.52 483 TYR A CA 1
ATOM 749 C C . TYR A 1 102 ? 7.734 17.219 10.706 1.00 7.62 483 TYR A C 1
ATOM 750 O O . TYR A 1 102 ? 8.023 16.219 11.365 1.00 8.10 483 TYR A O 1
ATOM 759 N N . LEU A 1 103 ? 6.531 17.408 10.165 1.00 7.69 484 LEU A N 1
ATOM 760 C CA . LEU A 1 103 ? 5.533 16.346 10.098 1.00 7.33 484 LEU A CA 1
ATOM 761 C C . LEU A 1 103 ? 5.986 15.296 9.080 1.00 7.52 484 LEU A C 1
ATOM 762 O O . LEU A 1 103 ? 6.431 15.635 7.980 1.00 8.07 484 LEU A O 1
ATOM 767 N N . TYR A 1 104 ? 5.853 14.024 9.447 1.00 7.40 485 TYR A N 1
ATOM 768 C CA . TYR A 1 104 ? 6.016 12.928 8.510 1.00 7.50 485 TYR A CA 1
ATOM 769 C C . TYR A 1 104 ? 4.665 12.253 8.438 1.00 7.84 485 TYR A C 1
ATOM 770 O O . TYR A 1 104 ? 4.204 11.686 9.421 1.00 9.06 485 TYR A O 1
ATOM 779 N N . LYS A 1 105 ? 4.021 12.349 7.277 1.00 7.69 486 LYS A N 1
ATOM 780 C CA . LYS A 1 105 ? 2.655 11.862 7.113 1.00 8.24 486 LYS A CA 1
ATOM 781 C C . LYS A 1 105 ? 2.480 11.196 5.750 1.00 7.19 486 LYS A C 1
ATOM 782 O O . LYS A 1 105 ? 3.005 11.658 4.745 1.00 7.12 486 LYS A O 1
ATOM 788 N N . SER A 1 106 ? 1.735 10.098 5.729 1.00 7.98 487 SER A N 1
ATOM 789 C CA . SER A 1 106 ? 1.518 9.362 4.494 1.00 8.16 487 SER A CA 1
ATOM 790 C C . SER A 1 106 ? 0.380 9.965 3.682 1.00 7.70 487 SER A C 1
ATOM 791 O O . SER A 1 106 ? -0.685 10.274 4.222 1.00 8.86 487 SER A O 1
ATOM 794 N N . PHE A 1 107 ? 0.622 10.122 2.385 1.00 7.88 488 PHE A N 1
ATOM 795 C CA . PHE A 1 107 ? -0.364 10.593 1.420 1.00 8.28 488 PHE A CA 1
ATOM 796 C C . PHE A 1 107 ? -0.435 9.616 0.269 1.00 9.07 488 PHE A C 1
ATOM 797 O O . PHE A 1 107 ? 0.572 9.027 -0.124 1.00 10.52 488 PHE A O 1
ATOM 805 N N . ARG A 1 108 ? -1.622 9.450 -0.285 1.00 9.54 489 ARG A N 1
ATOM 806 C CA . ARG A 1 108 ? -1.725 8.734 -1.535 1.00 10.13 489 ARG A CA 1
ATOM 807 C C . ARG A 1 108 ? -0.888 9.430 -2.601 1.00 10.56 489 ARG A C 1
ATOM 808 O O . ARG A 1 108 ? -0.890 10.654 -2.700 1.00 10.08 489 ARG A O 1
ATOM 816 N N . ILE A 1 109 ? -0.197 8.639 -3.414 1.00 11.91 490 ILE A N 1
ATOM 817 C CA . ILE A 1 109 ? 0.556 9.191 -4.522 1.00 12.66 490 ILE A CA 1
ATOM 818 C C . ILE A 1 109 ? -0.363 10.000 -5.441 1.00 11.23 490 ILE A C 1
ATOM 819 O O . ILE A 1 109 ? 0.033 11.037 -5.966 1.00 11.71 490 ILE A O 1
ATOM 824 N N . GLN A 1 110 ? -1.614 9.568 -5.590 1.00 10.67 491 GLN A N 1
ATOM 825 C CA . GLN A 1 110 ? -2.543 10.316 -6.429 1.00 10.56 491 GLN A CA 1
ATOM 826 C C . GLN A 1 110 ? -2.919 11.677 -5.837 1.00 9.84 491 GLN A C 1
ATOM 827 O O . GLN A 1 110 ? -3.523 12.501 -6.524 1.00 11.45 491 GLN A O 1
ATOM 833 N N . HIS A 1 111 ? -2.569 11.902 -4.568 1.00 8.97 492 HIS A N 1
ATOM 834 C CA . HIS A 1 111 ? -2.842 13.159 -3.870 1.00 8.45 492 HIS A CA 1
ATOM 835 C C . HIS A 1 111 ? -1.627 14.077 -3.786 1.00 9.19 492 HIS A C 1
ATOM 836 O O . HIS A 1 111 ? -1.618 15.034 -3.006 1.00 9.63 492 HIS A O 1
ATOM 843 N N . VAL A 1 112 ? -0.599 13.786 -4.578 1.00 9.39 493 VAL A N 1
ATOM 844 C CA . VAL A 1 112 ? 0.513 14.712 -4.703 1.00 11.24 493 VAL A CA 1
ATOM 845 C C . VAL A 1 112 ? 0.775 15.010 -6.167 1.00 11.61 493 VAL A C 1
ATOM 846 O O . VAL A 1 112 ? 0.490 14.203 -7.055 1.00 12.52 493 VAL A O 1
ATOM 850 N N . GLU A 1 113 ? 1.322 16.191 -6.408 1.00 10.84 494 GLU A N 1
ATOM 851 C CA . GLU A 1 113 ? 1.712 16.609 -7.740 1.00 11.50 494 GLU A CA 1
ATOM 852 C C . GLU A 1 113 ? 3.217 16.501 -7.850 1.00 10.29 494 GLU A C 1
ATOM 853 O O . GLU A 1 113 ? 3.939 17.056 -7.025 1.00 10.22 494 GLU A O 1
ATOM 859 N N . THR A 1 114 ? 3.693 15.791 -8.873 1.00 11.66 495 THR A N 1
ATOM 860 C C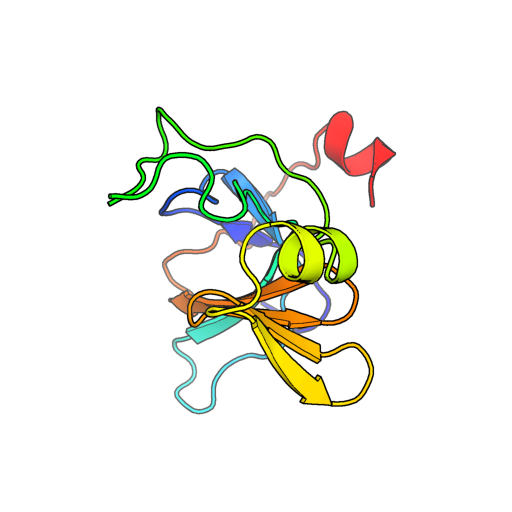A . THR A 1 114 ? 5.131 15.588 -9.061 1.00 15.51 495 THR A CA 1
ATOM 861 C C . THR A 1 114 ? 5.730 16.348 -10.244 1.00 17.89 495 THR A C 1
ATOM 862 O O . THR A 1 114 ? 6.956 16.439 -10.370 1.00 19.77 495 THR A O 1
ATOM 866 N N . LYS A 1 115 ? 4.861 16.882 -11.091 1.00 17.56 496 LYS A N 1
ATOM 867 C CA . LYS A 1 115 ? 5.257 17.503 -12.355 1.00 19.33 496 LYS A CA 1
ATOM 868 C C . LYS A 1 115 ? 5.022 19.003 -12.408 1.00 19.42 496 LYS A C 1
ATOM 869 O O . LYS A 1 115 ? 3.993 19.500 -11.961 1.00 19.74 496 LYS A O 1
ATOM 871 N N . ASN A 1 116 ? 5.976 19.713 -13.004 1.00 19.74 497 ASN A N 1
ATOM 872 C CA . ASN A 1 116 ? 5.800 21.126 -13.304 1.00 19.92 497 ASN A CA 1
ATOM 873 C C . ASN A 1 116 ? 5.518 21.973 -12.075 1.00 17.99 497 ASN A C 1
ATOM 874 O O . ASN A 1 116 ? 4.746 22.927 -12.100 1.00 18.57 497 ASN A O 1
ATOM 879 N N . ILE A 1 117 ? 6.157 21.595 -10.973 1.00 15.75 498 ILE A N 1
ATOM 880 C CA A ILE A 1 117 ? 6.092 22.369 -9.741 0.46 14.37 498 ILE A CA 1
ATOM 881 C CA B ILE A 1 117 ? 6.099 22.368 -9.738 0.54 14.38 498 ILE A CA 1
ATOM 882 C C . ILE A 1 117 ? 6.846 23.584 -9.857 1.00 14.45 498 ILE A C 1
ATOM 883 O O . ILE A 1 117 ? 8.014 23.509 -10.232 1.00 16.73 498 ILE A O 1
ATOM 892 N N . GLN A 1 118 ? 6.293 24.715 -9.433 1.00 14.59 499 GLN A N 1
ATOM 893 C CA . GLN A 1 118 ? 7.003 25.991 -9.432 1.00 15.99 499 GLN A CA 1
ATOM 894 C C . GLN A 1 118 ? 7.231 26.453 -7.997 1.00 15.28 499 GLN A C 1
ATOM 895 O O . GLN A 1 118 ? 6.286 26.859 -7.338 1.00 15.96 499 GLN A O 1
ATOM 901 N N . PRO A 1 119 ? 8.460 26.408 -7.502 1.00 15.35 500 PRO A N 1
ATOM 902 C CA . PRO A 1 119 ? 8.685 26.903 -6.140 1.00 15.18 500 PRO A CA 1
ATOM 903 C C . PRO A 1 119 ? 8.293 28.378 -6.080 1.00 14.23 500 PRO A C 1
ATOM 904 O O . PRO A 1 119 ? 8.494 29.127 -7.042 1.00 15.34 500 PRO A O 1
ATOM 908 N N . THR A 1 120 ? 7.724 28.776 -4.952 1.00 13.43 501 THR A N 1
ATOM 909 C CA . THR A 1 120 ? 7.313 30.150 -4.745 1.00 14.34 501 THR A CA 1
ATOM 910 C C . THR A 1 120 ? 8.454 30.971 -4.172 1.00 14.82 501 THR A C 1
ATOM 911 O O . THR A 1 120 ? 9.486 30.440 -3.771 1.00 14.37 501 THR A O 1
ATOM 915 N N . VAL A 1 121 ? 8.239 32.283 -4.106 1.00 16.30 502 VAL A N 1
ATOM 916 C CA . VAL A 1 121 ? 9.183 33.172 -3.435 1.00 18.29 502 VAL A CA 1
ATOM 917 C C . VAL A 1 121 ? 9.439 32.703 -2.003 1.00 18.82 502 VAL A C 1
ATOM 918 O O . VAL A 1 121 ? 10.584 32.629 -1.549 1.00 19.66 502 VAL A O 1
ATOM 922 N N . GLU A 1 122 ? 8.351 32.414 -1.306 1.00 18.63 503 GLU A N 1
ATOM 923 C CA . GLU A 1 122 ? 8.428 32.010 0.081 1.00 18.80 503 GLU A CA 1
ATOM 924 C C . GLU A 1 122 ? 9.221 30.697 0.234 1.00 18.74 503 GLU A C 1
ATOM 925 O O . GLU A 1 122 ? 9.988 30.546 1.164 1.00 19.57 503 GLU A O 1
ATOM 927 N N . GLU A 1 123 ? 9.047 29.772 -0.702 1.00 17.93 504 GLU A N 1
ATOM 928 C CA . GLU A 1 123 ? 9.739 28.481 -0.654 1.00 17.05 504 GLU A CA 1
ATOM 929 C C . GLU A 1 123 ? 11.227 28.591 -0.949 1.00 17.92 504 GLU A C 1
ATOM 930 O O . GLU A 1 123 ? 12.033 27.853 -0.384 1.00 18.54 504 GLU A O 1
ATOM 936 N N . LEU A 1 124 ? 11.579 29.512 -1.835 1.00 18.19 505 LEU A N 1
ATOM 937 C CA . LEU A 1 124 ? 12.979 29.786 -2.082 1.00 19.06 505 LEU A CA 1
ATOM 938 C C . LEU A 1 124 ? 13.613 30.385 -0.817 1.00 19.99 505 LEU A C 1
ATOM 939 O O . LEU A 1 124 ? 14.712 30.003 -0.444 1.00 20.27 505 LEU A O 1
ATOM 944 N N . ALA A 1 125 ? 12.899 31.268 -0.126 1.00 20.44 506 ALA A N 1
ATOM 945 C CA . ALA A 1 125 ? 13.412 31.799 1.139 1.00 21.25 506 ALA A CA 1
ATOM 946 C C . ALA A 1 125 ? 13.614 30.690 2.175 1.00 21.95 506 ALA A C 1
ATOM 947 O O . ALA A 1 125 ? 14.591 30.712 2.912 1.00 22.58 506 ALA A O 1
ATOM 949 N N . ARG A 1 126 ? 12.701 29.723 2.234 1.00 22.76 507 ARG A N 1
ATOM 950 C CA . ARG A 1 126 ? 12.774 28.698 3.278 1.00 23.15 507 ARG A CA 1
ATOM 951 C C . ARG A 1 126 ? 13.715 27.547 2.955 1.00 23.04 507 ARG A C 1
ATOM 952 O O . ARG A 1 126 ? 14.633 27.279 3.714 1.00 24.08 507 ARG A O 1
ATOM 954 N N . PHE A 1 127 ? 13.477 26.865 1.834 1.00 22.51 508 PHE A N 1
ATOM 955 C CA . PHE A 1 127 ? 14.274 25.691 1.470 1.00 22.00 508 PHE A CA 1
ATOM 956 C C . PHE A 1 127 ? 15.493 26.073 0.631 1.00 21.42 508 PHE A C 1
ATOM 957 O O . PHE A 1 127 ? 16.362 25.238 0.396 1.00 20.18 508 PHE A O 1
#

Solvent-accessible surface area: 7865 Å² total; per-residue (Å²): 84,60,97,50,44,101,1,41,3,77,120,48,36,11,83,37,23,14,0,38,0,60,104,46,34,119,92,107,101,39,0,61,0,59,1,36,0,30,45,86,17,18,148,166,93,221,137,109,69,83,88,163,73,13,102,73,115,80,10,53,43,98,74,0,109,200,100,26,53,88,56,30,134,139,140,91,106,146,38,28,20,2,79,140,50,48,5,60,84,9,43,2,40,68,50,21,116,45,134,51,10,65,68,50,135,40,128,77,66,139,71,26,127,92,81,106

Radius of gyration: 14.52 Å; Cα contacts (8 Å, |Δi|>4): 218; chains: 1; bounding box: 29×34×41 Å

Organism: Saccharomyces cerevisiae (strain ATCC 204508 / S288c) (NCBI:txid559292)